Protein AF-V5IAZ1-F1 (afdb_monomer_lite)

Sequence (133 aa):
GNPVLPNPYRDPTCPDYIMPISPQAAEILFNRTSYIKKVIEDTNLTDEAIKLLQFCSWENPHFSRNVLSELLWQIAFAYCQELRHHIEILLSVLLIEDSWQTHRIHNAIKGVPDEREGLLETISRAKNHYQKR

Structure (mmCIF, N/CA/C/O backbone):
data_AF-V5IAZ1-F1
#
_entry.id   AF-V5IAZ1-F1
#
loop_
_atom_site.group_PDB
_atom_site.id
_atom_site.type_symbol
_atom_site.label_atom_id
_atom_site.label_alt_id
_atom_site.label_comp_id
_atom_site.label_asym_id
_atom_site.label_entity_id
_atom_site.label_seq_id
_atom_site.pdbx_PDB_ins_code
_atom_site.Cartn_x
_atom_site.Cartn_y
_atom_site.Cartn_z
_atom_site.occupancy
_atom_site.B_iso_or_equiv
_atom_site.auth_seq_id
_atom_site.auth_comp_id
_atom_site.auth_asym_id
_atom_site.auth_atom_id
_atom_site.pdbx_PDB_model_num
ATOM 1 N N . GLY A 1 1 ? -24.104 -10.785 6.089 1.00 54.00 1 GLY A N 1
ATOM 2 C CA . GLY A 1 1 ? -22.726 -10.417 5.716 1.00 54.00 1 GLY A CA 1
ATOM 3 C C . GLY A 1 1 ? -21.785 -11.104 6.672 1.00 54.00 1 GLY A C 1
ATOM 4 O O . GLY A 1 1 ? -22.181 -11.305 7.815 1.00 54.00 1 GLY A O 1
ATOM 5 N N . ASN A 1 2 ? -20.599 -11.503 6.216 1.00 59.62 2 ASN A N 1
ATOM 6 C CA . ASN A 1 2 ? -19.572 -12.009 7.126 1.00 59.62 2 ASN A CA 1
ATOM 7 C C . ASN A 1 2 ? -19.194 -10.911 8.139 1.00 59.62 2 ASN A C 1
ATOM 9 O O . ASN A 1 2 ? -19.246 -9.729 7.784 1.00 59.62 2 ASN A O 1
ATOM 13 N N . PRO A 1 3 ? -18.874 -11.269 9.392 1.00 71.75 3 PRO A N 1
ATOM 14 C CA . PRO A 1 3 ? -18.414 -10.302 10.380 1.00 71.75 3 PRO A CA 1
ATOM 15 C C . PRO A 1 3 ? -17.123 -9.628 9.904 1.00 71.75 3 PRO A C 1
ATOM 17 O O . PRO A 1 3 ? -16.275 -10.268 9.283 1.00 71.75 3 PRO A O 1
ATOM 20 N N . VAL A 1 4 ? -16.982 -8.333 10.196 1.00 72.75 4 VAL A N 1
ATOM 21 C CA . VAL A 1 4 ? -15.754 -7.580 9.906 1.00 72.75 4 VAL A CA 1
ATOM 22 C C . VAL A 1 4 ? -14.618 -8.197 10.717 1.00 72.75 4 VAL A C 1
ATOM 24 O O . VAL A 1 4 ? -14.699 -8.264 11.946 1.00 72.75 4 VAL A O 1
ATOM 27 N N . LEU A 1 5 ? -13.577 -8.670 10.033 1.00 84.19 5 LEU A N 1
ATOM 28 C CA . LEU A 1 5 ? -12.420 -9.269 10.687 1.00 84.19 5 LEU A CA 1
ATOM 29 C C . LEU A 1 5 ? -11.580 -8.190 11.390 1.00 84.19 5 LEU A C 1
ATOM 31 O O . LEU A 1 5 ? -11.423 -7.082 10.861 1.00 84.19 5 LEU A O 1
ATOM 35 N N . PRO A 1 6 ? -11.024 -8.487 12.579 1.00 89.50 6 PRO A N 1
ATOM 36 C CA . PRO A 1 6 ? -10.113 -7.571 13.246 1.00 89.50 6 PRO A CA 1
ATOM 37 C C . PRO A 1 6 ? -8.859 -7.367 12.392 1.00 89.50 6 PRO A C 1
ATOM 39 O O . PRO A 1 6 ? -8.365 -8.293 11.758 1.00 89.50 6 PRO A O 1
ATOM 42 N N . ASN A 1 7 ? -8.338 -6.142 12.399 1.00 93.56 7 ASN A N 1
ATOM 43 C CA . ASN A 1 7 ? -7.108 -5.815 11.687 1.00 93.56 7 ASN A CA 1
ATOM 44 C C . ASN A 1 7 ? -5.909 -6.494 12.385 1.00 93.56 7 ASN A C 1
ATOM 46 O O . ASN A 1 7 ? -5.660 -6.171 13.551 1.00 93.56 7 ASN A O 1
ATOM 50 N N . PRO A 1 8 ? -5.177 -7.407 11.718 1.00 93.81 8 PRO A N 1
ATOM 51 C CA . PRO A 1 8 ? -4.090 -8.171 12.330 1.00 93.81 8 PRO A CA 1
ATOM 52 C C . PRO A 1 8 ? -2.833 -7.327 12.582 1.00 93.81 8 PRO A C 1
ATOM 54 O O . PRO A 1 8 ? -1.958 -7.747 13.330 1.00 93.81 8 PRO A O 1
ATOM 57 N N . TYR A 1 9 ? -2.753 -6.127 12.000 1.00 93.25 9 TYR A N 1
ATOM 58 C CA . TYR A 1 9 ? -1.632 -5.196 12.157 1.00 93.25 9 TYR A CA 1
ATOM 59 C C . TYR A 1 9 ? -1.811 -4.232 13.339 1.00 93.25 9 TYR A C 1
ATOM 61 O O . TYR A 1 9 ? -1.064 -3.263 13.466 1.00 93.25 9 TYR A O 1
ATOM 69 N N . ARG A 1 10 ? -2.823 -4.455 14.190 1.00 90.69 10 ARG A N 1
ATOM 70 C CA . ARG A 1 10 ? -3.004 -3.710 15.446 1.00 90.69 10 ARG A CA 1
ATOM 71 C C . ARG A 1 10 ? -1.813 -3.923 16.376 1.00 90.69 10 ARG A C 1
ATOM 73 O O . ARG A 1 10 ? -1.222 -4.999 16.406 1.00 90.69 10 ARG A O 1
ATOM 80 N N . ASP A 1 11 ? -1.513 -2.906 17.177 1.00 88.50 11 ASP A N 1
ATOM 81 C CA . ASP A 1 11 ? -0.542 -3.031 18.258 1.00 88.50 11 ASP A CA 1
ATOM 82 C C . ASP A 1 11 ? -1.090 -3.992 19.334 1.00 88.50 11 ASP A C 1
ATOM 84 O O . ASP A 1 11 ? -2.125 -3.696 19.937 1.00 88.50 11 ASP A O 1
ATOM 88 N N . PRO A 1 12 ? -0.427 -5.133 19.605 1.00 87.31 12 PRO A N 1
ATOM 89 C CA . PRO A 1 12 ? -0.895 -6.094 20.601 1.00 87.31 12 PRO A CA 1
ATOM 90 C C . PRO A 1 12 ? -0.845 -5.548 22.034 1.00 87.31 12 PRO A C 1
ATOM 92 O O . PRO A 1 12 ? -1.506 -6.091 22.917 1.00 87.31 12 PRO A O 1
ATOM 95 N N . THR A 1 13 ? -0.073 -4.487 22.283 1.00 89.19 13 THR A N 1
ATOM 96 C CA . THR A 1 13 ? 0.006 -3.816 23.588 1.00 89.19 13 THR A CA 1
ATOM 97 C C . THR A 1 13 ? -1.150 -2.840 23.820 1.00 89.19 13 THR A C 1
ATOM 99 O O . THR A 1 13 ? -1.385 -2.427 24.956 1.00 89.19 13 THR A O 1
ATOM 102 N N . CYS A 1 14 ? -1.907 -2.509 22.766 1.00 86.81 14 CYS A N 1
ATOM 103 C CA . CYS A 1 14 ? -3.035 -1.586 22.794 1.00 86.81 14 CYS A CA 1
ATOM 104 C C . CYS A 1 14 ? -4.317 -2.298 22.308 1.00 86.81 14 CYS A C 1
ATOM 106 O O . CYS A 1 14 ? -4.703 -2.166 21.144 1.00 86.81 14 CYS A O 1
ATOM 108 N N . PRO A 1 15 ? -4.974 -3.096 23.175 1.00 79.00 15 PRO A N 1
ATOM 109 C CA . PRO A 1 15 ? -6.126 -3.912 22.781 1.00 79.00 15 PRO A CA 1
ATOM 110 C C . PRO A 1 15 ? -7.353 -3.072 22.401 1.00 79.00 15 PRO A C 1
ATOM 112 O O . PRO A 1 15 ? -8.140 -3.481 21.544 1.00 79.00 15 PRO A O 1
ATOM 115 N N . ASP A 1 16 ? -7.483 -1.889 23.003 1.00 87.06 16 ASP A N 1
ATOM 116 C CA . ASP A 1 16 ? -8.598 -0.971 22.808 1.00 87.06 16 ASP A CA 1
ATOM 117 C C . ASP A 1 16 ? -8.168 0.294 22.064 1.00 87.06 16 ASP A C 1
ATOM 119 O O . ASP A 1 16 ? -7.047 0.785 22.199 1.00 87.06 16 ASP A O 1
ATOM 123 N N . TYR A 1 17 ? -9.094 0.872 21.299 1.00 86.19 17 TYR A N 1
ATOM 124 C CA . TYR A 1 17 ? -8.869 2.168 20.669 1.00 86.19 17 TYR A CA 1
ATOM 125 C C . TYR A 1 17 ? -8.756 3.270 21.727 1.00 86.19 17 TYR A C 1
ATOM 127 O O . TYR A 1 17 ? -9.674 3.472 22.517 1.00 86.19 17 TYR A O 1
ATOM 135 N N . ILE A 1 18 ? -7.655 4.024 21.695 1.00 89.88 18 ILE A N 1
ATOM 136 C CA . ILE A 1 18 ? -7.396 5.116 22.646 1.00 89.88 18 ILE A CA 1
ATOM 137 C C . ILE A 1 18 ? -8.359 6.286 22.406 1.00 89.88 18 ILE A C 1
ATOM 139 O O . ILE A 1 18 ? -9.005 6.777 23.328 1.00 89.88 18 ILE A O 1
ATOM 143 N N . MET A 1 19 ? -8.443 6.750 21.156 1.00 92.81 19 MET A N 1
ATOM 144 C CA . MET A 1 19 ? -9.312 7.854 20.751 1.00 92.81 19 MET A CA 1
ATOM 145 C C . MET A 1 19 ? -9.616 7.802 19.247 1.00 92.81 19 MET A C 1
ATOM 147 O O . MET A 1 19 ? -8.804 7.280 18.477 1.00 92.81 19 MET A O 1
ATOM 151 N N . PRO A 1 20 ? -10.749 8.372 18.799 1.00 93.19 20 PRO A N 1
ATOM 152 C CA . PRO A 1 20 ? -11.015 8.562 17.379 1.00 93.19 20 PRO A CA 1
ATOM 153 C C . PRO A 1 20 ? -9.966 9.468 16.723 1.00 93.19 20 PRO A C 1
ATOM 155 O O . PRO A 1 20 ? -9.537 10.468 17.304 1.00 93.19 20 PRO A O 1
ATOM 158 N N . ILE A 1 21 ? -9.596 9.151 15.482 1.00 94.44 21 ILE A N 1
ATOM 159 C CA . ILE A 1 21 ? -8.781 10.040 14.651 1.00 94.44 21 ILE A CA 1
ATOM 160 C C . ILE A 1 21 ? -9.556 11.332 14.354 1.00 94.44 21 ILE A C 1
ATOM 162 O O . ILE A 1 21 ? -10.765 11.302 14.110 1.00 94.44 21 ILE A O 1
ATOM 166 N N . SER A 1 22 ? -8.874 12.481 14.364 1.00 97.12 22 SER A N 1
ATOM 167 C CA . SER A 1 22 ? -9.514 13.734 13.961 1.00 97.12 22 SER A CA 1
ATOM 168 C C . SER A 1 22 ? -9.857 13.702 12.464 1.00 97.12 22 SER A C 1
ATOM 170 O O . SER A 1 22 ? -9.100 13.124 11.678 1.00 97.12 22 SER A O 1
ATOM 172 N N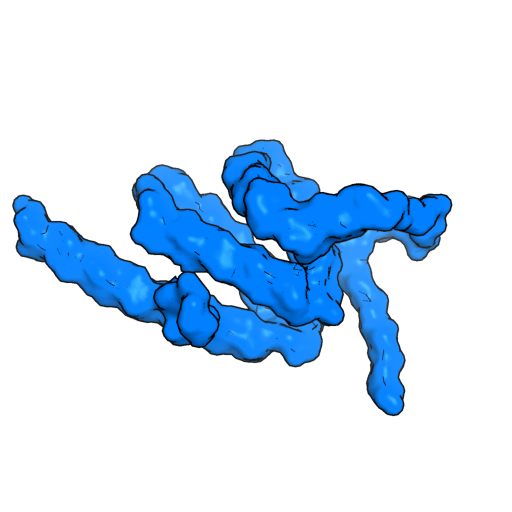 . PRO A 1 23 ? -10.947 14.355 12.023 1.00 96.69 23 PRO A N 1
ATOM 173 C CA . PRO A 1 23 ? -11.316 14.375 10.607 1.00 96.69 23 PRO A CA 1
ATOM 174 C C . PRO A 1 23 ? -10.197 14.901 9.698 1.00 96.69 23 PRO A C 1
ATOM 176 O O . PRO A 1 23 ? -9.978 14.372 8.615 1.00 96.69 23 PRO A O 1
ATOM 179 N N . GLN A 1 24 ? -9.439 15.902 10.154 1.00 96.88 24 GLN A N 1
ATOM 180 C CA . GLN A 1 24 ? -8.321 16.472 9.401 1.00 96.88 24 GLN A CA 1
ATOM 181 C C . GLN A 1 24 ? -7.159 15.483 9.260 1.00 96.88 24 GLN A C 1
ATOM 183 O O . GLN A 1 24 ? -6.545 15.407 8.198 1.00 96.88 24 GLN A O 1
ATOM 188 N N . ALA A 1 25 ? -6.855 14.722 10.315 1.00 95.69 25 ALA A N 1
ATOM 189 C CA . ALA A 1 25 ? -5.822 13.695 10.252 1.00 95.69 25 ALA A CA 1
ATOM 190 C C . ALA A 1 25 ? -6.261 12.523 9.365 1.00 95.69 25 ALA A C 1
ATOM 192 O O . ALA A 1 25 ? -5.456 12.043 8.576 1.00 95.69 25 ALA A O 1
ATOM 193 N N . ALA A 1 26 ? -7.533 12.115 9.431 1.00 96.00 26 ALA A N 1
ATOM 194 C CA . ALA A 1 26 ? -8.088 11.089 8.551 1.00 96.00 26 ALA A CA 1
ATOM 195 C C . ALA A 1 26 ? -8.044 11.515 7.077 1.00 96.00 26 ALA A C 1
ATOM 197 O O . ALA A 1 26 ? -7.647 10.724 6.229 1.00 96.00 26 ALA A O 1
ATOM 198 N N . GLU A 1 27 ? -8.378 12.772 6.780 1.00 95.19 27 GLU A N 1
ATOM 199 C CA . GLU A 1 27 ? -8.293 13.334 5.429 1.00 95.19 27 GLU A CA 1
ATOM 200 C C . GLU A 1 27 ? -6.858 13.285 4.885 1.00 95.19 27 GLU A C 1
ATOM 202 O O . GLU A 1 27 ? -6.622 12.869 3.753 1.00 95.19 27 GLU A O 1
ATOM 207 N N . ILE A 1 28 ? -5.873 13.674 5.699 1.00 95.69 28 ILE A N 1
ATOM 208 C CA . ILE A 1 28 ? -4.461 13.610 5.304 1.00 95.69 28 ILE A CA 1
ATOM 209 C C . ILE A 1 28 ? -4.019 12.158 5.116 1.00 95.69 28 ILE A C 1
ATOM 211 O O . ILE A 1 28 ? -3.398 11.843 4.105 1.00 95.69 28 ILE A O 1
ATOM 215 N N . LEU A 1 29 ? -4.343 11.288 6.072 1.00 95.06 29 LEU A N 1
ATOM 216 C CA . LEU A 1 29 ? -3.910 9.898 6.078 1.00 95.06 29 LEU A CA 1
ATOM 217 C C . LEU A 1 29 ? -4.504 9.124 4.900 1.00 95.06 29 LEU A C 1
ATOM 219 O O . LEU A 1 29 ? -3.760 8.470 4.183 1.00 95.06 29 LEU A O 1
ATOM 223 N N . PHE A 1 30 ? -5.818 9.199 4.686 1.00 94.38 30 PHE A N 1
ATOM 224 C CA . PHE A 1 30 ? -6.513 8.318 3.747 1.00 94.38 30 PHE A CA 1
ATOM 225 C C . PHE A 1 30 ? -6.700 8.901 2.343 1.00 94.38 30 PHE A C 1
ATOM 227 O O . PHE A 1 30 ? -6.744 8.123 1.391 1.00 94.38 30 PHE A O 1
ATOM 234 N N . ASN A 1 31 ? -6.768 10.231 2.193 1.00 92.56 31 ASN A N 1
ATOM 235 C CA . ASN A 1 31 ? -7.146 10.860 0.919 1.00 92.56 31 ASN A CA 1
ATOM 236 C C . ASN A 1 31 ? -5.994 11.603 0.225 1.00 92.56 31 ASN A C 1
ATOM 238 O O . ASN A 1 31 ? -6.076 11.879 -0.973 1.00 92.56 31 ASN A O 1
ATOM 242 N N . ARG A 1 32 ? -4.894 11.921 0.924 1.00 94.25 32 ARG A N 1
ATOM 243 C CA . ARG A 1 32 ? -3.740 12.600 0.309 1.00 94.25 32 ARG A CA 1
ATOM 244 C C . ARG A 1 32 ? -2.665 11.608 -0.118 1.00 94.25 32 ARG A C 1
ATOM 246 O O . ARG A 1 32 ? -1.810 11.222 0.673 1.00 94.25 32 ARG A O 1
ATOM 253 N N . THR A 1 33 ? -2.627 11.284 -1.408 1.00 93.12 33 THR A N 1
ATOM 254 C CA . THR A 1 33 ? -1.588 10.417 -2.001 1.00 93.12 33 THR A CA 1
ATOM 255 C C . THR A 1 33 ? -0.166 10.930 -1.757 1.00 93.12 33 THR A C 1
ATOM 257 O O . THR A 1 33 ? 0.741 10.142 -1.509 1.00 93.12 33 THR A O 1
ATOM 260 N N . SER A 1 34 ? 0.031 12.252 -1.699 1.00 94.38 34 SER A N 1
ATOM 261 C CA . SER A 1 34 ? 1.328 12.855 -1.362 1.00 94.38 34 SER A CA 1
ATOM 262 C C . SER A 1 34 ? 1.828 12.506 0.044 1.00 94.38 34 SER A C 1
ATOM 264 O O . SER A 1 34 ? 3.038 12.449 0.257 1.00 94.38 34 SER A O 1
ATOM 266 N N . TYR A 1 35 ? 0.926 12.249 0.998 1.00 94.62 35 TYR A N 1
ATOM 267 C CA . TYR A 1 35 ? 1.304 11.762 2.322 1.00 94.62 35 TYR A CA 1
ATOM 268 C C . TYR A 1 35 ? 1.768 10.304 2.256 1.00 94.62 35 TYR A C 1
ATOM 270 O O . TYR A 1 35 ? 2.824 9.985 2.792 1.00 94.62 35 TYR A O 1
ATOM 278 N N . ILE A 1 36 ? 1.040 9.447 1.531 1.00 94.38 36 ILE A N 1
ATOM 279 C CA . ILE A 1 36 ? 1.420 8.041 1.307 1.00 94.38 36 ILE A CA 1
ATOM 280 C C . ILE A 1 36 ? 2.801 7.955 0.656 1.00 94.38 36 ILE A C 1
ATOM 282 O O . ILE A 1 36 ? 3.659 7.214 1.131 1.00 94.38 36 ILE A O 1
ATOM 286 N N . LYS A 1 37 ? 3.043 8.764 -0.382 1.00 93.50 37 LYS A N 1
ATOM 287 C CA . LYS A 1 37 ? 4.352 8.870 -1.028 1.00 93.50 37 LYS A CA 1
ATOM 288 C C . LYS A 1 37 ? 5.453 9.196 -0.019 1.00 93.50 37 LYS A C 1
ATOM 290 O O . LYS A 1 37 ? 6.475 8.520 -0.002 1.00 93.50 37 LYS A O 1
ATOM 295 N N . LYS A 1 38 ? 5.223 10.185 0.849 1.00 92.81 38 LYS A N 1
ATOM 296 C CA . LYS A 1 38 ? 6.189 10.572 1.880 1.00 92.81 38 LYS A CA 1
ATOM 297 C C . LYS A 1 38 ? 6.443 9.452 2.892 1.00 92.81 38 LYS A C 1
ATOM 299 O O . LYS A 1 38 ? 7.589 9.197 3.227 1.00 92.81 38 LYS A O 1
ATOM 304 N N . VAL A 1 39 ? 5.397 8.744 3.325 1.00 92.50 39 VAL A N 1
ATOM 305 C CA . VAL A 1 39 ? 5.542 7.566 4.197 1.00 92.50 39 VAL A CA 1
ATOM 306 C C . VAL A 1 39 ? 6.400 6.495 3.521 1.00 92.50 39 VAL A C 1
ATOM 308 O O . VAL A 1 39 ? 7.300 5.961 4.157 1.00 92.50 39 VAL A O 1
ATOM 311 N N . ILE A 1 40 ? 6.172 6.205 2.236 1.00 92.50 40 ILE A N 1
ATOM 312 C CA . ILE A 1 40 ? 6.973 5.234 1.473 1.00 92.50 40 ILE A CA 1
ATOM 313 C C . ILE A 1 40 ? 8.432 5.693 1.358 1.00 92.50 40 ILE A C 1
ATOM 315 O O . ILE A 1 40 ? 9.327 4.886 1.565 1.00 92.50 40 ILE A O 1
ATOM 319 N N . GLU A 1 41 ? 8.701 6.968 1.092 1.00 87.12 41 GLU A N 1
ATOM 320 C CA . GLU A 1 41 ? 10.076 7.489 1.029 1.00 87.12 41 GLU A CA 1
ATOM 321 C C . GLU A 1 41 ? 10.788 7.401 2.397 1.00 87.12 41 GLU A C 1
ATOM 323 O O . GLU A 1 41 ? 11.958 7.010 2.469 1.00 87.12 41 GLU A O 1
ATOM 328 N N . ASP A 1 42 ? 10.056 7.661 3.486 1.00 82.88 42 ASP A N 1
ATOM 329 C CA . ASP A 1 42 ? 10.561 7.630 4.864 1.00 82.88 42 ASP A CA 1
ATOM 330 C C . ASP A 1 42 ? 10.654 6.199 5.455 1.00 82.88 42 ASP A C 1
ATOM 332 O O . ASP A 1 42 ? 11.324 6.000 6.470 1.00 82.88 42 ASP A O 1
ATOM 336 N N . THR A 1 43 ? 10.049 5.167 4.840 1.00 68.31 43 THR A N 1
ATOM 337 C CA . THR A 1 43 ? 10.146 3.763 5.329 1.00 68.31 43 THR A CA 1
ATOM 338 C C . THR A 1 43 ? 11.575 3.217 5.352 1.00 68.31 43 THR A C 1
ATOM 340 O O . THR A 1 43 ? 11.825 2.252 6.068 1.00 68.31 43 THR A O 1
ATOM 343 N N . ASN A 1 44 ? 12.535 3.842 4.657 1.00 62.50 44 ASN A N 1
ATOM 344 C CA . ASN A 1 44 ? 13.966 3.522 4.797 1.00 62.50 44 ASN A CA 1
ATOM 345 C C . ASN A 1 44 ? 14.475 3.665 6.249 1.00 62.50 44 ASN A C 1
ATOM 347 O O . ASN A 1 44 ? 15.614 3.305 6.544 1.00 62.50 44 ASN A O 1
ATOM 351 N N . LEU A 1 45 ? 13.655 4.226 7.144 1.00 59.81 45 LEU A N 1
ATOM 352 C CA . LEU A 1 45 ? 14.026 4.593 8.500 1.00 59.81 45 LEU A CA 1
ATOM 353 C C . LEU A 1 45 ? 13.371 3.719 9.586 1.00 59.81 45 LEU A C 1
ATOM 355 O O . LEU A 1 45 ? 13.913 3.693 10.688 1.00 59.81 45 LEU A O 1
ATOM 359 N N . THR A 1 46 ? 12.234 3.040 9.334 1.00 72.50 46 THR A N 1
ATOM 360 C CA . THR A 1 46 ? 11.444 2.373 10.403 1.00 72.50 46 THR A CA 1
ATOM 361 C C . THR A 1 46 ? 10.527 1.227 9.929 1.00 72.50 46 THR A C 1
ATOM 363 O O . THR A 1 46 ? 9.816 1.362 8.930 1.00 72.50 46 THR A O 1
ATOM 366 N N . ASP A 1 47 ? 10.448 0.139 10.710 1.00 84.00 47 ASP A N 1
ATOM 367 C CA . ASP A 1 47 ? 9.468 -0.955 10.528 1.00 84.00 47 ASP A CA 1
ATOM 368 C C . ASP A 1 47 ? 8.023 -0.480 10.793 1.00 84.00 47 ASP A C 1
ATOM 370 O O . ASP A 1 47 ? 7.043 -1.036 10.285 1.00 84.00 47 ASP A O 1
ATOM 374 N N . GLU A 1 48 ? 7.871 0.576 11.592 1.00 87.88 48 GLU A N 1
ATOM 375 C CA . GLU A 1 48 ? 6.601 1.195 11.965 1.00 87.88 48 GLU A CA 1
ATOM 376 C C . GLU A 1 48 ? 5.850 1.757 10.754 1.00 87.88 48 GLU A C 1
ATOM 378 O O . GLU A 1 48 ? 4.624 1.648 10.680 1.00 87.88 48 GLU A O 1
ATOM 383 N N . ALA A 1 49 ? 6.568 2.320 9.780 1.00 90.69 49 ALA A N 1
ATOM 384 C CA . ALA A 1 49 ? 5.954 2.865 8.578 1.00 90.69 49 ALA A CA 1
ATOM 385 C C . ALA A 1 49 ? 5.351 1.755 7.696 1.00 90.69 49 ALA A C 1
ATOM 387 O O . ALA A 1 49 ? 4.248 1.921 7.174 1.00 90.69 49 ALA A O 1
ATOM 388 N N . ILE A 1 50 ? 5.998 0.586 7.603 1.00 93.12 50 ILE A N 1
ATOM 389 C CA . ILE A 1 50 ? 5.433 -0.585 6.910 1.00 93.12 50 ILE A CA 1
ATOM 390 C C . ILE A 1 50 ? 4.168 -1.065 7.628 1.00 93.12 50 ILE A C 1
ATOM 392 O O . ILE A 1 50 ? 3.135 -1.262 6.985 1.00 93.12 50 ILE A O 1
ATOM 396 N N . LYS A 1 51 ? 4.205 -1.182 8.963 1.00 93.44 51 LYS A N 1
ATOM 397 C CA . LYS A 1 51 ? 3.024 -1.560 9.756 1.00 93.44 51 LYS A CA 1
ATOM 398 C C . LYS A 1 51 ? 1.866 -0.584 9.565 1.00 93.44 51 LYS A C 1
ATOM 400 O O . LYS A 1 51 ? 0.731 -1.030 9.434 1.00 93.44 51 LYS A O 1
ATOM 405 N N . LEU A 1 52 ? 2.133 0.723 9.496 1.00 94.56 52 LEU A N 1
ATOM 406 C CA . LEU A 1 52 ? 1.109 1.731 9.205 1.00 94.56 52 LEU A CA 1
ATOM 407 C C . LEU A 1 52 ? 0.465 1.493 7.833 1.00 94.56 52 LEU A C 1
ATOM 409 O O . LEU A 1 52 ? -0.762 1.485 7.725 1.00 94.56 52 LEU A O 1
ATOM 413 N N . LEU A 1 53 ? 1.273 1.258 6.793 1.00 96.06 53 LEU A N 1
ATOM 414 C CA . LEU A 1 53 ? 0.767 0.962 5.451 1.00 96.06 53 LEU A CA 1
ATOM 415 C C . LEU A 1 53 ? -0.091 -0.308 5.446 1.00 96.06 53 LEU A C 1
ATOM 417 O O . LEU A 1 53 ? -1.169 -0.308 4.849 1.00 96.06 53 LEU A O 1
ATOM 421 N N . GLN A 1 54 ? 0.346 -1.366 6.133 1.00 96.94 54 GLN A N 1
ATOM 422 C CA . GLN A 1 54 ? -0.408 -2.615 6.238 1.00 96.94 54 GLN A CA 1
ATOM 423 C C . GLN A 1 54 ? -1.718 -2.429 7.003 1.00 96.94 54 GLN A C 1
ATOM 425 O O . GLN A 1 54 ? -2.782 -2.827 6.523 1.00 96.94 54 GLN A O 1
ATOM 430 N N . PHE A 1 55 ? -1.657 -1.742 8.142 1.00 96.00 55 PHE A N 1
ATOM 431 C CA . PHE A 1 55 ? -2.816 -1.426 8.961 1.00 96.00 55 PHE A CA 1
ATOM 432 C C . PHE A 1 55 ? -3.864 -0.646 8.168 1.00 96.00 55 PHE A C 1
ATOM 434 O O . PHE A 1 55 ? -5.026 -1.043 8.135 1.00 96.00 55 PHE A O 1
ATOM 441 N N . CYS A 1 56 ? -3.473 0.435 7.497 1.00 96.56 56 CYS A N 1
ATOM 442 C CA . CYS A 1 56 ? -4.402 1.265 6.734 1.00 96.56 56 CYS A CA 1
ATOM 443 C C . CYS A 1 56 ? -4.913 0.585 5.456 1.00 96.56 56 CYS A C 1
ATOM 445 O O . CYS A 1 56 ? -5.970 0.976 4.962 1.00 96.56 56 CYS A O 1
ATOM 447 N N . SER A 1 57 ? -4.195 -0.415 4.931 1.00 97.38 57 SER A N 1
ATOM 448 C CA . SER A 1 57 ? -4.582 -1.165 3.729 1.00 97.38 57 SER A CA 1
ATOM 449 C C . SER A 1 57 ? -5.499 -2.361 4.002 1.00 97.38 57 SER A C 1
ATOM 451 O O . SER A 1 57 ? -6.147 -2.829 3.068 1.00 97.38 57 SER A O 1
ATOM 453 N N . TRP A 1 58 ? -5.537 -2.878 5.233 1.00 97.44 58 TRP A N 1
ATOM 454 C CA . TRP A 1 58 ? -6.389 -4.007 5.622 1.00 97.44 58 TRP A CA 1
ATOM 455 C C . TRP A 1 58 ? -7.875 -3.688 5.425 1.00 97.44 58 TRP A C 1
ATOM 457 O O . TRP A 1 58 ? -8.385 -2.738 6.021 1.00 97.44 58 TRP A O 1
ATOM 467 N N . GLU A 1 59 ? -8.569 -4.488 4.609 1.00 95.88 59 GLU A N 1
ATOM 468 C CA . GLU A 1 59 ? -10.002 -4.326 4.294 1.00 95.88 59 GLU A CA 1
ATOM 469 C C . GLU A 1 59 ? -10.358 -2.910 3.784 1.00 95.88 59 GLU A C 1
ATOM 471 O O . GLU A 1 59 ? -11.496 -2.446 3.884 1.00 95.88 59 GLU A O 1
ATOM 476 N N . ASN A 1 60 ? -9.375 -2.211 3.203 1.00 95.88 60 ASN A N 1
ATOM 477 C CA . ASN A 1 60 ? -9.509 -0.854 2.686 1.00 95.88 60 ASN A CA 1
ATOM 478 C C . ASN A 1 60 ? -8.973 -0.775 1.245 1.00 95.88 60 ASN A C 1
ATOM 480 O O . ASN A 1 60 ? -7.808 -0.419 1.022 1.00 95.88 60 ASN A O 1
ATOM 484 N N . PRO A 1 61 ? -9.814 -1.085 0.240 1.00 95.31 61 PRO A N 1
ATOM 485 C CA . PRO A 1 61 ? -9.381 -1.135 -1.153 1.00 95.31 61 PRO A CA 1
ATOM 486 C C . PRO A 1 61 ? -8.899 0.214 -1.684 1.00 95.31 61 PRO A C 1
ATOM 488 O O . PRO A 1 61 ? -8.008 0.246 -2.529 1.00 95.31 61 PRO A O 1
ATOM 491 N N . HIS A 1 62 ? -9.456 1.329 -1.199 1.00 95.69 62 HIS A N 1
ATOM 492 C CA . HIS A 1 62 ? -9.065 2.657 -1.667 1.00 95.69 62 HIS A CA 1
ATOM 493 C C . HIS A 1 62 ? -7.632 2.990 -1.246 1.00 95.69 62 HIS A C 1
ATOM 495 O O . HIS A 1 62 ? -6.786 3.281 -2.092 1.00 95.69 62 HIS A O 1
ATOM 501 N N . PHE A 1 63 ? -7.338 2.875 0.052 1.00 97.12 63 PHE A N 1
ATOM 502 C CA . PHE A 1 63 ? -5.995 3.137 0.561 1.00 97.12 63 PHE A CA 1
ATOM 503 C C . PHE A 1 63 ? -4.982 2.140 -0.010 1.00 97.12 63 PHE A C 1
ATOM 505 O O . PHE A 1 63 ? -3.932 2.545 -0.506 1.00 97.12 63 PHE A O 1
ATOM 512 N N . SER A 1 64 ? -5.326 0.846 -0.030 1.00 97.19 64 SER A N 1
ATOM 513 C CA . SER A 1 64 ? -4.464 -0.193 -0.597 1.00 97.19 64 SER A CA 1
ATOM 514 C C . SER A 1 64 ? -4.113 0.068 -2.065 1.00 97.19 64 SER A C 1
ATOM 516 O O . SER A 1 64 ? -2.971 -0.170 -2.462 1.00 97.19 64 SER A O 1
ATOM 518 N N . ARG A 1 65 ? -5.069 0.551 -2.868 1.00 96.75 65 ARG A N 1
ATOM 519 C CA . ARG A 1 65 ? -4.844 0.911 -4.273 1.00 96.75 65 ARG A CA 1
ATOM 520 C C . ARG A 1 65 ? -3.868 2.078 -4.396 1.00 96.75 65 ARG A C 1
ATOM 522 O O . ARG A 1 65 ? -2.935 1.974 -5.182 1.00 96.75 65 ARG A O 1
ATOM 529 N N . ASN A 1 66 ? -4.028 3.128 -3.590 1.00 97.06 66 ASN A N 1
ATOM 530 C CA . ASN A 1 66 ? -3.123 4.282 -3.605 1.00 97.06 66 ASN A CA 1
ATOM 531 C C . ASN A 1 66 ? -1.689 3.883 -3.211 1.00 97.06 66 ASN A C 1
ATOM 533 O O . ASN A 1 66 ? -0.738 4.263 -3.889 1.00 97.06 66 ASN A O 1
ATOM 537 N N . VAL A 1 67 ? -1.528 3.060 -2.166 1.00 97.19 67 VAL A N 1
ATOM 538 C CA . VAL A 1 67 ? -0.217 2.510 -1.767 1.00 97.19 67 VAL A CA 1
ATOM 539 C C . VAL A 1 67 ? 0.411 1.709 -2.906 1.00 97.19 67 VAL A C 1
ATOM 541 O O . VAL A 1 67 ? 1.586 1.894 -3.218 1.00 97.19 67 VAL A O 1
ATOM 544 N N . LEU A 1 68 ? -0.367 0.836 -3.552 1.00 97.94 68 LEU A N 1
AT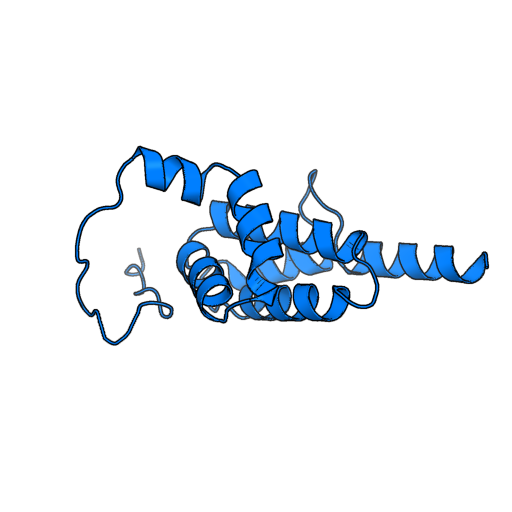OM 545 C CA . LEU A 1 68 ? 0.116 0.026 -4.666 1.00 97.94 68 LEU A CA 1
ATOM 546 C C . LEU A 1 68 ? 0.571 0.892 -5.851 1.00 97.94 68 LEU A C 1
ATOM 548 O O . LEU A 1 68 ? 1.648 0.652 -6.396 1.00 97.94 68 LEU A O 1
ATOM 552 N N . SER A 1 69 ? -0.216 1.899 -6.231 1.00 97.00 69 SER A N 1
ATOM 553 C CA . SER A 1 69 ? 0.124 2.823 -7.316 1.00 97.00 69 SER A CA 1
ATOM 554 C C . SER A 1 69 ? 1.426 3.577 -7.048 1.00 97.00 69 SER A C 1
ATOM 556 O O . SER A 1 69 ? 2.280 3.642 -7.935 1.00 97.00 69 SER A O 1
ATOM 558 N N . GLU A 1 70 ? 1.615 4.091 -5.830 1.00 96.12 70 GLU A N 1
ATOM 559 C CA . GLU A 1 70 ? 2.847 4.788 -5.439 1.00 96.12 70 GLU A CA 1
ATOM 560 C C . GLU A 1 70 ? 4.056 3.841 -5.411 1.00 96.12 70 GLU A C 1
ATOM 562 O O . GLU A 1 70 ? 5.124 4.188 -5.911 1.00 96.12 70 GLU A O 1
ATOM 567 N N . LEU A 1 71 ? 3.907 2.606 -4.918 1.00 96.56 71 LEU A N 1
ATOM 568 C CA . LEU A 1 71 ? 4.998 1.622 -4.922 1.00 96.56 71 LEU A CA 1
ATOM 569 C C . LEU A 1 71 ? 5.416 1.229 -6.340 1.00 96.56 71 LEU A C 1
ATOM 571 O O . LEU A 1 71 ? 6.604 1.213 -6.654 1.00 96.56 71 LEU A O 1
ATOM 575 N N . LEU A 1 72 ? 4.452 0.966 -7.223 1.00 97.06 72 LEU A N 1
ATOM 576 C CA . LEU A 1 72 ? 4.714 0.750 -8.647 1.00 97.06 72 LEU A CA 1
ATOM 577 C C . LEU A 1 72 ? 5.303 2.011 -9.308 1.00 97.06 72 LEU A C 1
ATOM 579 O O . LEU A 1 72 ? 6.053 1.910 -10.283 1.00 97.06 72 LEU A O 1
ATOM 583 N N . TRP A 1 73 ? 4.975 3.214 -8.811 1.00 95.25 73 TRP A N 1
ATOM 584 C CA . TRP A 1 73 ? 5.645 4.462 -9.198 1.00 95.25 73 TRP A CA 1
ATOM 585 C C . TRP A 1 73 ? 7.120 4.441 -8.877 1.00 95.25 73 TRP A C 1
ATOM 587 O O . TRP A 1 73 ? 7.943 4.511 -9.793 1.00 95.25 73 TRP A O 1
ATOM 597 N N . GLN A 1 74 ? 7.441 4.243 -7.609 1.00 93.56 74 GLN A N 1
ATOM 598 C CA . GLN A 1 74 ? 8.818 4.203 -7.159 1.00 93.56 74 GLN A CA 1
ATOM 599 C C . GLN A 1 74 ? 9.594 3.078 -7.854 1.00 93.56 74 GLN A C 1
ATOM 601 O O . GLN A 1 74 ? 10.637 3.336 -8.432 1.00 93.56 74 GLN A O 1
ATOM 606 N N . ILE A 1 75 ? 9.063 1.857 -7.946 1.00 94.62 75 ILE A N 1
ATOM 607 C CA . ILE A 1 75 ? 9.757 0.717 -8.579 1.00 94.62 75 ILE A CA 1
ATOM 608 C C . ILE A 1 75 ? 10.111 0.973 -10.050 1.00 94.62 75 ILE A C 1
ATOM 610 O O . ILE A 1 75 ? 11.170 0.550 -10.512 1.00 94.62 75 ILE A O 1
ATOM 614 N N . ALA A 1 76 ? 9.252 1.665 -10.799 1.00 93.62 76 ALA A N 1
ATOM 615 C CA . ALA A 1 76 ? 9.508 1.938 -12.211 1.00 93.62 76 ALA A CA 1
ATOM 616 C C . ALA A 1 76 ? 10.632 2.956 -12.454 1.00 93.62 76 ALA A C 1
ATOM 618 O O . ALA A 1 76 ? 11.207 2.956 -13.546 1.00 93.62 76 ALA A O 1
ATOM 619 N N . PHE A 1 77 ? 10.912 3.823 -11.476 1.00 90.50 77 PHE A N 1
ATOM 620 C CA . PHE A 1 77 ? 11.819 4.966 -11.626 1.00 90.50 77 PHE A CA 1
ATOM 621 C C . PHE A 1 77 ? 12.941 5.027 -10.578 1.00 90.50 77 PHE A C 1
ATOM 623 O O . PHE A 1 77 ? 13.821 5.878 -10.693 1.00 90.50 77 PHE A O 1
ATOM 630 N N . ALA A 1 78 ? 12.938 4.137 -9.585 1.00 86.12 78 ALA A N 1
ATOM 631 C CA . ALA A 1 78 ? 13.926 4.094 -8.518 1.00 86.12 78 ALA A CA 1
ATOM 632 C C . ALA A 1 78 ? 15.315 3.738 -9.051 1.00 86.12 78 ALA A C 1
ATOM 634 O O . ALA A 1 78 ? 15.484 2.941 -9.982 1.00 86.12 78 ALA A O 1
ATOM 635 N N . TYR A 1 79 ? 16.334 4.283 -8.391 1.00 81.44 79 TYR A N 1
ATOM 636 C CA . TYR A 1 79 ? 17.707 3.844 -8.592 1.00 81.44 79 TYR A CA 1
ATOM 637 C C . TYR A 1 79 ? 17.889 2.414 -8.070 1.00 81.44 79 TYR A C 1
ATOM 639 O O . TYR A 1 79 ? 17.238 1.995 -7.113 1.00 81.44 79 TYR A O 1
ATOM 647 N N . CYS A 1 80 ? 18.835 1.663 -8.646 1.00 80.69 80 CYS A N 1
ATOM 648 C CA . CYS A 1 80 ? 19.073 0.264 -8.267 1.00 80.69 80 CYS A CA 1
ATOM 649 C C . CYS A 1 80 ? 19.308 0.057 -6.758 1.00 80.69 80 CYS A C 1
ATOM 651 O O . CYS A 1 80 ? 18.979 -1.006 -6.241 1.00 80.69 80 CYS A O 1
ATOM 653 N N . GLN A 1 81 ? 19.872 1.052 -6.062 1.00 82.25 81 GLN A N 1
ATOM 654 C CA . GLN A 1 81 ? 20.150 0.990 -4.621 1.00 82.25 81 GLN A CA 1
ATOM 655 C C . GLN A 1 81 ? 18.871 1.020 -3.769 1.00 82.25 81 GLN A C 1
ATOM 657 O O . GLN A 1 81 ? 18.815 0.366 -2.735 1.00 82.25 81 GLN A O 1
ATOM 662 N N . GLU A 1 82 ? 17.835 1.721 -4.230 1.00 85.69 82 GLU A N 1
ATOM 663 C CA . GLU A 1 82 ? 16.559 1.890 -3.521 1.00 85.69 82 GLU A CA 1
ATOM 664 C C . GLU A 1 82 ? 15.499 0.887 -3.996 1.00 85.69 82 GLU A C 1
ATOM 666 O O . GLU A 1 82 ? 14.485 0.676 -3.334 1.00 85.69 82 GLU A O 1
ATOM 671 N N . LEU A 1 83 ? 15.710 0.248 -5.151 1.00 89.94 83 LEU A N 1
ATOM 672 C CA . LEU A 1 83 ? 14.753 -0.693 -5.731 1.00 89.94 83 LEU A CA 1
ATOM 673 C C . LEU A 1 83 ? 14.441 -1.856 -4.783 1.00 89.94 83 LEU A C 1
ATOM 675 O O . LEU A 1 83 ? 13.285 -2.252 -4.657 1.00 89.94 83 LEU A O 1
ATOM 679 N N . ARG A 1 84 ? 15.464 -2.389 -4.102 1.00 90.50 84 ARG A N 1
ATOM 680 C CA . ARG A 1 84 ? 15.289 -3.487 -3.143 1.00 90.50 84 ARG A CA 1
ATOM 681 C C . ARG A 1 84 ? 14.294 -3.114 -2.044 1.00 90.50 84 ARG A C 1
ATOM 683 O O . ARG A 1 84 ? 13.378 -3.885 -1.785 1.00 90.50 84 ARG A O 1
ATOM 690 N N . HIS A 1 85 ? 14.450 -1.925 -1.471 1.00 90.50 85 HIS A N 1
ATOM 691 C CA . HIS A 1 85 ? 13.590 -1.416 -0.406 1.00 90.50 85 HIS A CA 1
ATOM 692 C C . HIS A 1 85 ? 12.126 -1.336 -0.851 1.00 90.50 85 HIS A C 1
ATOM 694 O O . HIS A 1 85 ? 11.242 -1.923 -0.234 1.00 90.50 85 HIS A O 1
ATOM 700 N N . HIS A 1 86 ? 11.862 -0.716 -2.003 1.00 93.31 86 HIS A N 1
ATOM 701 C CA . HIS A 1 86 ? 10.497 -0.606 -2.527 1.00 93.31 86 HIS A CA 1
ATOM 702 C C . HIS A 1 86 ? 9.859 -1.968 -2.850 1.00 93.31 86 HIS A C 1
ATOM 704 O O . HIS A 1 86 ? 8.652 -2.140 -2.674 1.00 93.31 86 HIS A O 1
ATOM 710 N N . ILE A 1 87 ? 10.652 -2.950 -3.296 1.00 94.12 87 ILE A N 1
ATOM 711 C CA . ILE A 1 87 ? 10.183 -4.323 -3.532 1.00 94.12 87 ILE A CA 1
ATOM 712 C C . ILE A 1 87 ? 9.849 -5.036 -2.214 1.00 94.12 87 ILE A C 1
ATOM 714 O O . ILE A 1 87 ? 8.862 -5.768 -2.166 1.00 94.12 87 ILE A O 1
ATOM 718 N N . GLU A 1 88 ? 10.619 -4.812 -1.148 1.00 93.81 88 GLU A N 1
ATOM 719 C CA . GLU A 1 88 ? 10.343 -5.365 0.185 1.00 93.81 88 GLU A CA 1
ATOM 720 C C . GLU A 1 88 ? 9.033 -4.795 0.762 1.00 93.81 88 GLU A C 1
ATOM 722 O O . GLU A 1 88 ? 8.177 -5.563 1.213 1.00 93.81 88 GLU A O 1
ATOM 727 N N . ILE A 1 89 ? 8.795 -3.480 0.639 1.00 95.31 89 ILE A N 1
ATOM 728 C CA . ILE A 1 89 ? 7.504 -2.878 1.020 1.00 95.31 89 ILE A CA 1
ATOM 729 C C . ILE A 1 89 ? 6.374 -3.446 0.158 1.00 95.31 89 ILE A C 1
ATOM 731 O O . ILE A 1 89 ? 5.339 -3.847 0.692 1.00 95.31 89 ILE A O 1
ATOM 735 N N . LEU A 1 90 ? 6.553 -3.518 -1.167 1.00 97.19 90 LEU A N 1
ATOM 736 C CA . LEU A 1 90 ? 5.542 -4.085 -2.059 1.00 97.19 90 LEU A CA 1
ATOM 737 C C . LEU A 1 90 ? 5.180 -5.508 -1.642 1.00 97.19 90 LEU A C 1
ATOM 739 O O . LEU A 1 90 ? 3.997 -5.814 -1.512 1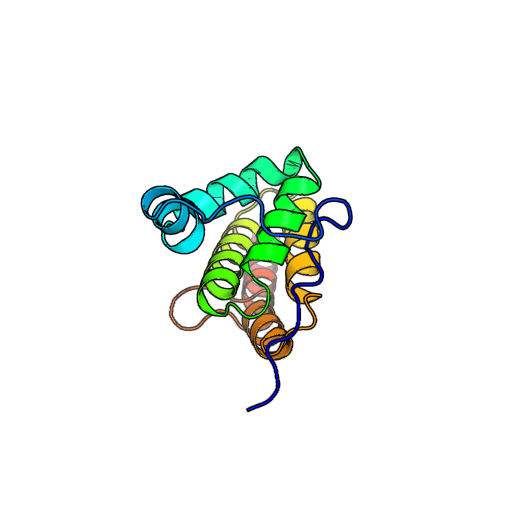.00 97.19 90 LEU A O 1
ATOM 743 N N . LEU A 1 91 ? 6.171 -6.353 -1.365 1.00 97.31 91 LEU A N 1
ATOM 744 C CA . LEU A 1 91 ? 5.934 -7.706 -0.881 1.00 97.31 91 LEU A CA 1
ATOM 745 C C . LEU A 1 91 ? 5.107 -7.702 0.413 1.00 97.31 91 LEU A C 1
ATOM 747 O O . LEU A 1 91 ? 4.115 -8.422 0.493 1.00 97.31 91 LEU A O 1
ATOM 751 N N . SER A 1 92 ? 5.447 -6.850 1.385 1.00 96.44 92 SER A N 1
ATOM 752 C CA . SER A 1 92 ? 4.700 -6.743 2.649 1.00 96.44 92 SER A CA 1
ATOM 753 C C . SER A 1 92 ? 3.222 -6.374 2.453 1.00 96.44 92 SER A C 1
ATOM 755 O O . SER A 1 92 ? 2.363 -6.847 3.198 1.00 96.44 92 SER A O 1
ATOM 757 N N . VAL A 1 93 ? 2.921 -5.565 1.431 1.00 97.38 93 VAL A N 1
ATOM 758 C CA . VAL A 1 93 ? 1.566 -5.125 1.081 1.00 97.38 93 VAL A CA 1
ATOM 759 C C . VAL A 1 93 ? 0.808 -6.206 0.305 1.00 97.38 93 VAL A C 1
ATOM 761 O O . VAL A 1 93 ? -0.403 -6.344 0.475 1.00 97.38 93 VAL A O 1
ATOM 764 N N . LEU A 1 94 ? 1.493 -6.990 -0.533 1.00 98.19 94 LEU A N 1
ATOM 765 C CA . LEU A 1 94 ? 0.901 -8.106 -1.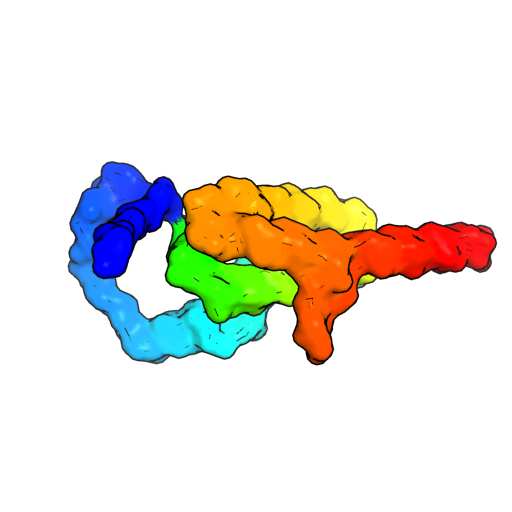283 1.00 98.19 94 LEU A CA 1
ATOM 766 C C . LEU A 1 94 ? 0.580 -9.323 -0.409 1.00 98.19 94 LEU A C 1
ATOM 768 O O . LEU A 1 94 ? -0.326 -10.090 -0.732 1.00 98.19 94 LEU A O 1
ATOM 772 N N . LEU A 1 95 ? 1.294 -9.487 0.703 1.00 97.75 95 LEU A N 1
ATOM 773 C CA . LEU A 1 95 ? 1.071 -10.557 1.677 1.00 97.75 95 LEU A CA 1
ATOM 774 C C . LEU A 1 95 ? -0.051 -10.250 2.681 1.00 97.75 95 LEU A C 1
ATOM 776 O O . LEU A 1 95 ? -0.278 -11.038 3.591 1.00 97.75 95 LEU A O 1
ATOM 780 N N . ILE A 1 96 ? -0.766 -9.134 2.526 1.00 97.81 96 ILE A N 1
ATOM 781 C CA . ILE A 1 96 ? -1.944 -8.836 3.344 1.00 97.81 96 ILE A CA 1
ATOM 782 C C . ILE A 1 96 ? -3.072 -9.800 2.965 1.00 97.81 96 ILE A C 1
ATOM 784 O O . ILE A 1 96 ? -3.619 -9.704 1.870 1.00 97.81 96 ILE A O 1
ATOM 788 N N . GLU A 1 97 ? -3.422 -10.713 3.869 1.00 96.44 97 GLU A N 1
ATOM 789 C CA . GLU A 1 97 ? -4.438 -11.761 3.673 1.00 96.44 97 GLU A CA 1
ATOM 790 C C . GLU A 1 97 ? -5.861 -11.249 3.962 1.00 96.44 97 GLU A C 1
ATOM 792 O O . GLU A 1 97 ? -6.573 -11.769 4.821 1.00 96.44 97 GLU A O 1
ATOM 797 N N . ASP A 1 98 ? -6.265 -10.187 3.261 1.00 95.75 98 ASP A N 1
ATOM 798 C CA . ASP A 1 98 ? -7.624 -9.642 3.313 1.00 95.75 98 ASP A CA 1
ATOM 799 C C . ASP A 1 98 ? -8.451 -10.005 2.073 1.00 95.75 98 ASP A C 1
ATOM 801 O O . ASP A 1 98 ? -7.966 -10.611 1.110 1.00 95.75 98 ASP A O 1
ATOM 805 N N . SER A 1 99 ? -9.717 -9.585 2.063 1.00 96.12 99 SER A N 1
ATOM 806 C CA . SER A 1 99 ? -10.643 -9.816 0.946 1.00 96.12 99 SER A CA 1
ATOM 807 C C . SER A 1 99 ? -10.151 -9.266 -0.408 1.00 96.12 99 SER A C 1
ATOM 809 O O . SER A 1 99 ? -10.674 -9.646 -1.457 1.00 96.12 99 SER A O 1
ATOM 811 N N . TRP A 1 100 ? -9.140 -8.389 -0.415 1.00 96.75 100 TRP A N 1
ATOM 812 C CA . TRP A 1 100 ? -8.617 -7.703 -1.598 1.00 96.75 100 TRP A CA 1
ATOM 813 C C . TRP A 1 100 ? -7.244 -8.204 -2.051 1.00 96.75 100 TRP A C 1
ATOM 815 O O . TRP A 1 100 ? -6.742 -7.735 -3.077 1.00 96.75 100 TRP A O 1
ATOM 825 N N . GLN A 1 101 ? -6.644 -9.175 -1.356 1.00 97.88 101 GLN A N 1
ATOM 826 C CA . GLN A 1 101 ? -5.300 -9.678 -1.651 1.00 97.88 101 GLN A CA 1
ATOM 827 C C . GLN A 1 101 ? -5.126 -10.084 -3.120 1.00 97.88 101 GLN A C 1
ATOM 829 O O . GLN A 1 101 ? -4.205 -9.631 -3.799 1.00 97.88 101 GLN A O 1
ATOM 834 N N . THR A 1 102 ? -6.047 -10.896 -3.647 1.00 98.06 102 THR A N 1
ATOM 835 C CA . THR A 1 102 ? -5.956 -11.400 -5.028 1.00 98.06 102 THR A CA 1
ATOM 836 C C . THR A 1 102 ? -6.023 -10.261 -6.049 1.00 98.06 102 THR A C 1
ATOM 838 O O . THR A 1 102 ? -5.257 -10.246 -7.012 1.00 98.06 102 THR A O 1
ATOM 841 N N . HIS A 1 103 ? -6.894 -9.271 -5.826 1.00 97.69 103 HIS A N 1
ATOM 842 C CA . HIS A 1 103 ? -7.000 -8.099 -6.698 1.00 97.69 103 HIS A CA 1
ATOM 843 C C . HIS A 1 103 ? -5.724 -7.248 -6.649 1.00 97.69 103 HIS A C 1
ATOM 845 O O . HIS A 1 103 ? -5.220 -6.803 -7.679 1.00 97.69 103 HIS A O 1
ATOM 851 N N . ARG A 1 104 ? -5.159 -7.079 -5.452 1.00 97.88 104 ARG A N 1
ATOM 852 C CA . ARG A 1 104 ? -3.908 -6.354 -5.217 1.00 97.88 104 ARG A CA 1
ATOM 853 C C . ARG A 1 104 ? -2.723 -7.007 -5.931 1.00 97.88 104 ARG A C 1
ATOM 855 O O . ARG A 1 104 ? -1.986 -6.320 -6.631 1.00 97.88 104 ARG A O 1
ATOM 862 N N . ILE A 1 105 ? -2.584 -8.332 -5.823 1.00 98.62 105 ILE A N 1
ATOM 863 C CA . ILE A 1 105 ? -1.557 -9.117 -6.529 1.00 98.62 105 ILE A CA 1
ATOM 864 C C . ILE A 1 105 ? -1.739 -9.003 -8.043 1.00 98.62 105 ILE A C 1
ATOM 866 O O . ILE A 1 105 ? -0.771 -8.750 -8.763 1.00 98.62 105 ILE A O 1
ATOM 870 N N . HIS A 1 106 ? -2.973 -9.143 -8.533 1.00 98.44 106 HIS A N 1
ATOM 871 C CA . HIS A 1 106 ? -3.272 -8.983 -9.953 1.00 98.44 106 HIS A CA 1
ATOM 872 C C . HIS A 1 106 ? -2.815 -7.610 -10.466 1.00 98.44 106 HIS A C 1
ATOM 874 O O . HIS A 1 106 ? -2.080 -7.536 -11.453 1.00 98.44 106 HIS A O 1
ATOM 880 N N . ASN A 1 107 ? -3.180 -6.535 -9.765 1.00 98.25 107 ASN A N 1
ATOM 881 C CA 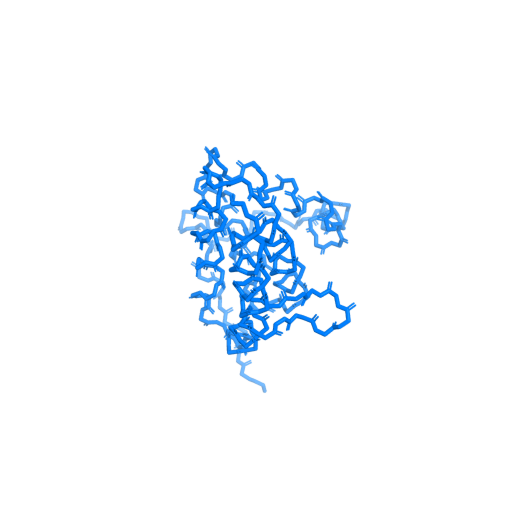. ASN A 1 107 ? -2.830 -5.173 -10.161 1.00 98.25 107 ASN A CA 1
ATOM 882 C C . ASN A 1 107 ? -1.334 -4.873 -10.010 1.00 98.25 107 ASN A C 1
ATOM 884 O O . ASN A 1 107 ? -0.791 -4.107 -10.795 1.00 98.25 107 ASN A O 1
ATOM 888 N N . ALA A 1 108 ? -0.623 -5.499 -9.072 1.00 98.44 108 ALA A N 1
ATOM 889 C CA . ALA A 1 108 ? 0.833 -5.370 -9.014 1.00 98.44 108 ALA A CA 1
ATOM 890 C C . ALA A 1 108 ? 1.503 -5.966 -10.260 1.00 98.44 108 ALA A C 1
ATOM 892 O O . ALA A 1 108 ? 2.422 -5.383 -10.833 1.00 98.44 108 ALA A O 1
ATOM 893 N N . ILE A 1 109 ? 1.022 -7.123 -10.716 1.00 98.25 109 ILE A N 1
ATOM 894 C CA . ILE A 1 109 ? 1.588 -7.823 -11.873 1.00 98.25 109 ILE A CA 1
ATOM 895 C C . ILE A 1 109 ? 1.211 -7.120 -13.184 1.00 98.25 109 ILE A C 1
ATOM 897 O O . ILE A 1 109 ? 2.072 -6.935 -14.050 1.00 98.25 109 ILE A O 1
ATOM 901 N N . LYS A 1 110 ? -0.070 -6.765 -13.342 1.00 97.88 110 LYS A N 1
ATOM 902 C CA . LYS A 1 110 ? -0.662 -6.270 -14.596 1.00 97.88 110 LYS A CA 1
ATOM 903 C C . LYS A 1 110 ? -0.782 -4.753 -14.687 1.00 97.88 110 LYS A C 1
ATOM 905 O O . LYS A 1 110 ? -0.904 -4.249 -15.793 1.00 97.88 110 LYS A O 1
ATOM 910 N N . GLY A 1 111 ? -0.711 -4.052 -13.565 1.00 97.00 111 GLY A N 1
ATOM 911 C CA . GLY A 1 111 ? -0.943 -2.617 -13.474 1.00 97.00 111 GLY A CA 1
ATOM 912 C C . GLY A 1 111 ? -2.310 -2.279 -12.888 1.00 97.00 111 GLY A C 1
ATOM 913 O O . GLY A 1 111 ? -3.215 -3.114 -12.810 1.00 97.00 111 GLY A O 1
ATOM 914 N N . VAL A 1 112 ? -2.441 -1.027 -12.466 1.00 94.88 112 VAL A N 1
ATOM 915 C CA . VAL A 1 112 ? -3.700 -0.403 -12.067 1.00 94.88 112 VAL A CA 1
ATOM 916 C C . VAL A 1 112 ? -4.273 0.295 -13.307 1.00 94.88 112 VAL A C 1
ATOM 918 O O . VAL A 1 112 ? -3.610 1.193 -13.836 1.00 94.88 112 VAL A O 1
ATOM 921 N N . PRO A 1 113 ? -5.476 -0.085 -13.780 1.00 91.56 113 PRO A N 1
ATOM 922 C CA . PRO A 1 113 ? -6.081 0.511 -14.969 1.00 91.56 113 PRO A CA 1
ATOM 923 C C . PRO A 1 113 ? -6.102 2.039 -14.907 1.00 91.56 113 PRO A C 1
ATOM 925 O O . PRO A 1 113 ? -6.408 2.607 -13.857 1.00 91.56 113 PRO A O 1
ATOM 928 N N . ASP A 1 114 ? -5.749 2.670 -16.029 1.00 89.75 114 ASP A N 1
ATOM 929 C CA . ASP A 1 114 ? -5.721 4.125 -16.242 1.00 89.75 114 ASP A CA 1
ATOM 930 C C . ASP A 1 114 ? -4.821 4.931 -15.287 1.00 89.75 114 ASP A C 1
ATOM 932 O O . ASP A 1 114 ? -4.833 6.161 -15.313 1.00 89.75 114 ASP A O 1
ATOM 936 N N . GLU A 1 115 ? -4.009 4.264 -14.462 1.00 92.44 115 GLU A N 1
ATOM 937 C CA . GLU A 1 115 ? -3.202 4.926 -13.433 1.00 92.44 115 GLU A CA 1
ATOM 938 C C . GLU A 1 115 ? -1.740 4.486 -13.452 1.00 92.44 115 GLU A C 1
ATOM 940 O O . GLU A 1 115 ? -0.833 5.323 -13.400 1.00 92.44 115 GLU A O 1
ATOM 945 N N . ARG A 1 116 ? -1.482 3.174 -13.518 1.00 94.69 116 ARG A N 1
ATOM 946 C CA . ARG A 1 116 ? -0.143 2.651 -13.267 1.00 94.69 116 ARG A CA 1
ATOM 947 C C . ARG A 1 116 ? 0.160 1.369 -14.023 1.00 94.69 116 ARG A C 1
ATOM 949 O O . ARG A 1 116 ? -0.582 0.401 -13.940 1.00 94.69 116 ARG A O 1
ATOM 956 N N . GLU A 1 117 ? 1.306 1.337 -14.688 1.00 96.25 117 GLU A N 1
ATOM 957 C CA . GLU A 1 117 ? 1.840 0.114 -15.289 1.00 96.25 117 GLU A CA 1
ATOM 958 C C . GLU A 1 117 ? 2.212 -0.928 -14.228 1.00 96.25 117 GLU A C 1
ATOM 960 O O . GLU A 1 117 ? 2.630 -0.596 -13.114 1.00 96.25 117 GLU A O 1
ATOM 965 N N . GLY A 1 118 ? 2.107 -2.203 -14.600 1.00 97.25 118 GLY A N 1
ATOM 966 C CA . GLY A 1 118 ? 2.481 -3.318 -13.736 1.00 97.25 118 GLY A CA 1
ATOM 967 C C . GLY A 1 118 ? 3.975 -3.635 -13.739 1.00 97.25 118 GLY A C 1
ATOM 968 O O . GLY A 1 118 ? 4.769 -3.130 -14.543 1.00 97.25 118 GLY A O 1
ATOM 969 N N . LEU A 1 119 ? 4.361 -4.569 -12.870 1.00 97.38 119 LEU A N 1
ATOM 970 C CA . LEU A 1 119 ? 5.730 -5.083 -12.802 1.00 97.38 119 LEU A CA 1
ATOM 971 C C . LEU A 1 119 ? 6.191 -5.709 -14.127 1.00 97.38 119 LEU A C 1
ATOM 973 O O . LEU A 1 119 ? 7.342 -5.523 -14.518 1.00 97.38 119 LEU A O 1
ATOM 977 N N . LEU A 1 120 ? 5.315 -6.428 -14.844 1.00 96.56 120 LEU A N 1
ATOM 978 C CA . LEU A 1 120 ? 5.689 -7.080 -16.108 1.00 96.56 120 LEU A CA 1
ATOM 979 C C . LEU A 1 120 ? 6.095 -6.068 -17.187 1.00 96.56 120 LEU A C 1
ATOM 981 O O . LEU A 1 120 ? 7.099 -6.261 -17.876 1.00 96.56 120 LEU A O 1
ATOM 985 N N . GLU A 1 121 ? 5.339 -4.979 -17.310 1.00 95.56 121 GLU A N 1
ATOM 986 C CA . GLU A 1 121 ? 5.626 -3.898 -18.256 1.00 95.56 121 GLU A CA 1
ATOM 987 C C . GLU A 1 121 ? 6.889 -3.139 -17.849 1.00 95.56 121 GLU A C 1
ATOM 989 O O . GLU A 1 121 ? 7.768 -2.904 -18.681 1.00 95.56 121 GLU A O 1
ATOM 994 N N . THR A 1 122 ? 7.041 -2.865 -16.550 1.00 94.44 122 THR A N 1
ATOM 995 C CA . THR A 1 122 ? 8.241 -2.232 -15.990 1.00 94.44 122 THR A CA 1
ATOM 996 C C . THR A 1 122 ? 9.506 -3.038 -16.303 1.00 94.44 122 THR A C 1
ATOM 998 O O . THR A 1 122 ? 10.485 -2.483 -16.808 1.00 94.44 122 THR A O 1
ATOM 1001 N N . ILE A 1 123 ? 9.483 -4.358 -16.084 1.00 92.94 123 ILE A N 1
ATOM 1002 C CA . ILE A 1 123 ? 10.602 -5.262 -16.400 1.00 92.94 123 ILE A CA 1
ATOM 1003 C C . ILE A 1 123 ? 10.887 -5.277 -17.907 1.00 92.94 123 ILE A C 1
ATOM 1005 O O . ILE A 1 123 ? 12.050 -5.236 -18.316 1.00 92.94 123 ILE A O 1
ATOM 1009 N N . SER A 1 124 ? 9.842 -5.330 -18.739 1.00 92.50 124 SER A N 1
ATOM 1010 C CA . SER A 1 124 ? 9.976 -5.302 -20.200 1.00 92.50 124 SER A CA 1
ATOM 1011 C C . SER A 1 124 ? 10.670 -4.020 -20.679 1.00 92.50 124 SER A C 1
ATOM 1013 O O . SER A 1 124 ? 11.661 -4.081 -21.412 1.00 92.50 124 SER A O 1
ATOM 1015 N N . ARG A 1 125 ? 10.232 -2.852 -20.186 1.00 90.31 125 ARG A N 1
ATOM 1016 C CA . ARG A 1 125 ? 10.867 -1.560 -20.483 1.00 90.31 125 ARG A CA 1
ATOM 1017 C C . ARG A 1 125 ? 12.327 -1.527 -20.035 1.00 90.31 125 ARG A C 1
ATOM 1019 O O . ARG A 1 125 ? 13.183 -1.093 -20.808 1.00 90.31 125 ARG A O 1
ATOM 1026 N N . ALA A 1 126 ? 12.620 -1.978 -18.816 1.00 85.62 126 ALA A N 1
ATOM 1027 C CA . ALA A 1 126 ? 13.973 -1.948 -18.265 1.00 85.62 126 ALA A CA 1
ATOM 1028 C C . ALA A 1 126 ? 14.965 -2.755 -19.123 1.00 85.62 126 ALA A C 1
ATOM 1030 O O . ALA A 1 126 ? 16.071 -2.285 -19.399 1.00 85.62 126 ALA A O 1
ATOM 1031 N N . LYS A 1 127 ? 14.551 -3.927 -19.628 1.00 82.56 127 LYS A N 1
ATOM 1032 C CA . LYS A 1 127 ? 15.365 -4.752 -20.539 1.00 82.56 127 LYS A CA 1
ATOM 1033 C C . LYS A 1 127 ? 15.698 -4.029 -21.846 1.00 82.56 127 LYS A C 1
ATOM 1035 O O . LYS A 1 127 ? 16.855 -4.024 -22.263 1.00 82.56 127 LYS A O 1
ATOM 1040 N N . ASN A 1 128 ? 14.712 -3.370 -22.455 1.00 77.12 128 ASN A N 1
ATOM 1041 C CA . ASN A 1 128 ? 14.901 -2.636 -23.711 1.00 77.12 128 ASN A CA 1
ATOM 1042 C C . ASN A 1 128 ? 15.831 -1.422 -23.555 1.00 77.12 128 ASN A C 1
ATOM 1044 O O . ASN A 1 128 ? 16.514 -1.037 -24.503 1.00 77.12 128 ASN A O 1
ATOM 1048 N N . HIS A 1 129 ? 15.870 -0.813 -22.367 1.00 67.75 129 HIS A N 1
ATOM 1049 C CA . HIS A 1 129 ? 16.750 0.321 -22.086 1.00 67.75 129 HIS A CA 1
ATOM 1050 C C . HIS A 1 129 ? 18.205 -0.108 -21.838 1.00 67.75 129 HIS A C 1
ATOM 1052 O O . HIS A 1 129 ? 19.128 0.642 -22.158 1.00 67.75 129 HIS A O 1
ATOM 1058 N N . TYR A 1 130 ? 18.420 -1.307 -21.288 1.00 59.09 130 TYR A N 1
ATOM 1059 C CA . TYR A 1 130 ? 19.758 -1.848 -21.035 1.00 59.09 130 TYR A CA 1
ATOM 1060 C C . TYR A 1 130 ? 20.461 -2.291 -22.325 1.00 59.09 130 TYR A C 1
ATOM 1062 O O . TYR A 1 130 ? 21.658 -2.094 -22.461 1.00 59.09 130 TYR A O 1
ATOM 1070 N N . GLN A 1 131 ? 19.717 -2.807 -23.310 1.00 52.28 131 GLN A N 1
ATOM 1071 C CA . GLN A 1 131 ? 20.268 -3.221 -24.613 1.00 52.28 131 GLN A CA 1
ATOM 1072 C C . GLN A 1 131 ? 20.759 -2.061 -25.500 1.00 52.28 131 GLN A C 1
ATOM 1074 O O . GLN A 1 131 ? 21.391 -2.305 -26.523 1.00 52.28 131 GLN A O 1
ATOM 1079 N N . LYS A 1 132 ? 20.452 -0.806 -25.146 1.00 50.88 132 LYS A N 1
ATOM 1080 C CA . LYS A 1 132 ? 20.875 0.392 -25.893 1.00 50.88 132 LYS A CA 1
ATOM 1081 C C . LYS A 1 132 ? 22.143 1.059 -25.338 1.00 50.8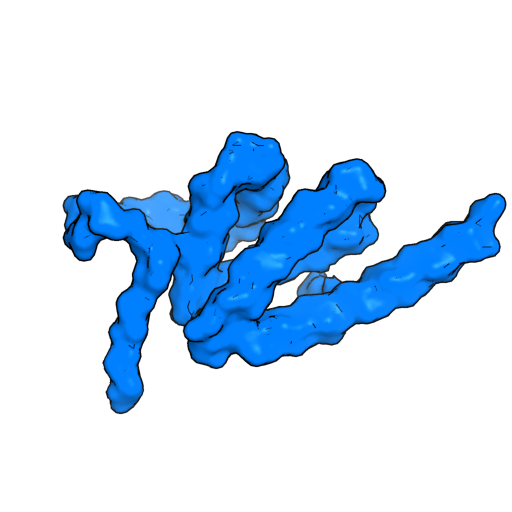8 132 LYS A C 1
ATOM 1083 O O . LYS A 1 132 ? 22.533 2.097 -25.867 1.00 50.88 132 LYS A O 1
ATOM 1088 N N . ARG A 1 133 ? 22.740 0.521 -24.271 1.00 45.91 133 ARG A N 1
ATOM 1089 C CA . ARG A 1 133 ? 24.012 0.981 -23.691 1.00 45.91 133 ARG A CA 1
ATOM 1090 C C . ARG A 1 133 ? 25.114 -0.017 -24.003 1.00 45.91 133 ARG A C 1
ATOM 1092 O O . ARG A 1 133 ? 26.251 0.457 -24.193 1.00 45.91 133 ARG A O 1
#

pLDDT: mean 90.22, std 10.83, range [45.91, 98.62]

Foldseek 3Di:
DPDDDDQPLDDPVDPDDPDDDDPVRCCCLQPPLVSLLVLLVCVVPDPVSLSSLSRCLAVHVRSLVSNLLSLLVCCLDPDPVCNVSSVVSLVSSLPNPHPCNVVSVVCQQANDPPRGGHPVVSVVVVVVVVVVD

Secondary structure (DSSP, 8-state):
-PPPPPPTTS-TT--S--SPPPHHHHHHHHH-HHHHHHHHHHGGG-HHHHHHHHHHHTT-HHHHHHHHHHHHHHHHH--HHHHHHHHHHHHHHHT--STTHHHHHHHHHHEETTTEE-HHHHHHHHHHHHTT-

InterPro domains:
  IPR021905 Ubiquitin C-terminal hydrolase-like, DUF3517 [PF12030] (12-133)

Radius of gyration: 16.13 Å; chains: 1; bounding box: 47×28×50 Å

Organism: Anoplophora glabripennis (NCBI:txid217634)